Protein AF-A0A953MPG5-F1 (afdb_monomer_lite)

Radius of gyration: 15.39 Å; chains: 1; bounding box: 34×26×44 Å

Secondary structure (DSSP, 8-state):
------------SS----PPEEEEEPPPEE--S--TT-EE---SSSTT-EEEEEEEEEETTTTEEEEEEEEETT--TTTTHHHHHHHHHT-

Structure (mmCIF, N/CA/C/O backbone):
data_AF-A0A953MPG5-F1
#
_entry.id   AF-A0A953MPG5-F1
#
loop_
_atom_site.group_PDB
_atom_site.id
_atom_site.type_symbol
_atom_site.label_atom_id
_atom_site.label_alt_id
_atom_site.label_comp_id
_atom_site.label_asym_id
_atom_site.label_entity_id
_atom_site.label_seq_id
_atom_site.pdbx_PDB_ins_code
_atom_site.Cartn_x
_atom_site.Cartn_y
_atom_site.Cartn_z
_atom_site.occupancy
_atom_site.B_iso_or_equiv
_atom_site.auth_seq_id
_atom_site.auth_comp_id
_atom_site.auth_asym_id
_atom_site.auth_atom_id
_atom_site.pdbx_PDB_model_num
ATOM 1 N N . MET A 1 1 ? -1.025 -14.008 1.593 1.00 34.62 1 MET A N 1
ATOM 2 C CA . MET A 1 1 ? -0.643 -14.706 0.351 1.00 34.62 1 MET A CA 1
ATOM 3 C C . MET A 1 1 ? -0.014 -13.670 -0.568 1.00 34.62 1 MET A C 1
ATOM 5 O O . MET A 1 1 ? -0.734 -12.888 -1.172 1.00 34.62 1 MET A O 1
ATOM 9 N N . LEU A 1 2 ? 1.317 -13.554 -0.522 1.00 36.44 2 LEU A N 1
ATOM 10 C CA . LEU A 1 2 ? 2.095 -12.643 -1.365 1.00 36.44 2 LEU A CA 1
ATOM 11 C C . LEU A 1 2 ? 2.029 -13.176 -2.798 1.00 36.44 2 LEU A C 1
ATOM 13 O O . LEU A 1 2 ? 2.647 -14.192 -3.102 1.00 36.44 2 LEU A O 1
ATOM 17 N N . LEU A 1 3 ? 1.230 -12.536 -3.653 1.00 34.38 3 LEU A N 1
ATOM 18 C CA . LEU A 1 3 ? 1.241 -12.829 -5.081 1.00 34.38 3 LEU A CA 1
ATOM 19 C C . LEU A 1 3 ? 2.475 -12.133 -5.664 1.00 34.38 3 LEU A C 1
ATOM 21 O O . LEU A 1 3 ? 2.443 -10.945 -5.978 1.00 34.38 3 LEU A O 1
ATOM 25 N N . LEU A 1 4 ? 3.590 -12.858 -5.729 1.00 39.16 4 LEU A N 1
ATOM 26 C CA . LEU A 1 4 ? 4.803 -12.406 -6.399 1.00 39.16 4 LEU A CA 1
ATOM 27 C C . LEU A 1 4 ? 4.569 -12.552 -7.909 1.00 39.16 4 LEU A C 1
ATOM 29 O O . LEU A 1 4 ? 4.923 -13.562 -8.514 1.00 39.16 4 LEU A O 1
ATOM 33 N N . LEU A 1 5 ? 3.873 -11.586 -8.511 1.00 39.88 5 LEU A N 1
ATOM 34 C CA . LEU A 1 5 ? 3.654 -11.569 -9.955 1.00 39.88 5 LEU A CA 1
ATOM 35 C C . LEU A 1 5 ? 4.933 -11.064 -10.627 1.00 39.88 5 LEU A C 1
ATOM 37 O O . LEU A 1 5 ? 5.090 -9.883 -10.925 1.00 39.88 5 LEU A O 1
ATOM 41 N N . ARG A 1 6 ? 5.875 -11.985 -10.822 1.00 42.06 6 ARG A N 1
ATOM 42 C CA . ARG A 1 6 ? 7.098 -11.766 -11.592 1.00 42.06 6 ARG A CA 1
ATOM 43 C C . ARG A 1 6 ? 6.737 -11.868 -13.078 1.00 42.06 6 ARG A C 1
ATOM 45 O O . ARG A 1 6 ? 6.848 -12.943 -13.658 1.00 42.06 6 ARG A O 1
ATOM 52 N N . LEU A 1 7 ? 6.218 -10.791 -13.674 1.00 38.28 7 LEU A N 1
ATOM 53 C CA . LEU A 1 7 ? 5.941 -10.737 -15.116 1.00 38.28 7 LEU A CA 1
ATOM 54 C C . LEU A 1 7 ? 6.992 -9.909 -15.862 1.00 38.28 7 LEU A C 1
ATOM 56 O O . LEU A 1 7 ? 7.412 -8.846 -15.418 1.00 38.28 7 LEU A O 1
ATOM 60 N N . LEU A 1 8 ? 7.438 -10.507 -16.966 1.00 45.75 8 LEU A N 1
ATOM 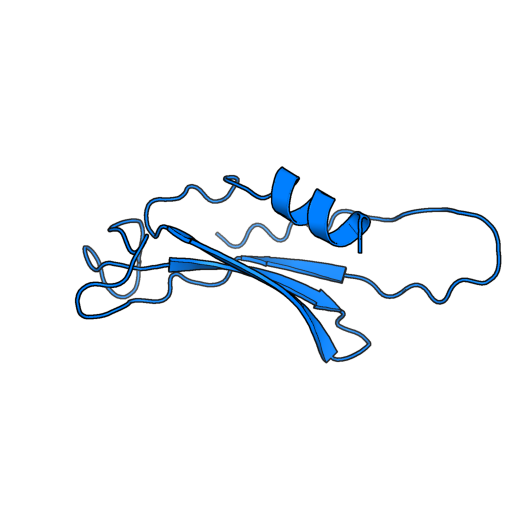61 C CA . LEU A 1 8 ? 8.649 -10.263 -17.740 1.00 45.75 8 LEU A CA 1
ATOM 62 C C . LEU A 1 8 ? 8.501 -9.179 -18.828 1.00 45.75 8 LEU A C 1
ATOM 64 O O . LEU A 1 8 ? 7.475 -9.110 -19.493 1.00 45.75 8 LEU A O 1
ATOM 68 N N . PHE A 1 9 ? 9.628 -8.491 -19.053 1.00 38.44 9 PHE A N 1
ATOM 69 C CA . PHE A 1 9 ? 10.255 -8.066 -20.319 1.00 38.44 9 PHE A CA 1
ATOM 70 C C . PHE A 1 9 ? 9.517 -7.136 -21.297 1.00 38.44 9 PHE A C 1
ATOM 72 O O . PHE A 1 9 ? 8.510 -7.489 -21.900 1.00 38.44 9 PHE A O 1
ATOM 79 N N . PHE A 1 10 ? 10.191 -6.025 -21.615 1.00 41.16 10 PHE A N 1
ATOM 80 C CA . PHE A 1 10 ? 10.064 -5.334 -22.897 1.00 41.16 10 PHE A CA 1
ATOM 81 C C . PHE A 1 10 ? 11.335 -5.538 -23.730 1.00 41.16 10 PHE A C 1
ATOM 83 O O . PHE A 1 10 ? 12.446 -5.268 -23.277 1.00 41.16 10 PHE A O 1
ATOM 90 N N . HIS A 1 11 ? 11.149 -6.042 -24.951 1.00 44.41 11 HIS A N 1
ATOM 91 C CA . HIS A 1 11 ? 12.135 -6.056 -26.025 1.00 44.41 11 HIS A CA 1
ATOM 92 C C . HIS A 1 11 ? 11.913 -4.821 -26.901 1.00 44.41 11 HIS A C 1
ATOM 94 O O . HIS A 1 11 ? 10.860 -4.717 -27.523 1.00 44.41 11 HIS A O 1
ATOM 100 N N . THR A 1 12 ? 12.919 -3.955 -27.018 1.00 39.94 12 THR A N 1
ATOM 101 C CA . THR A 1 12 ? 13.124 -3.118 -28.209 1.00 39.94 12 THR A CA 1
ATOM 102 C C . THR A 1 12 ? 14.618 -2.943 -28.462 1.00 39.94 12 THR A C 1
ATOM 104 O O . THR A 1 12 ? 15.410 -2.754 -27.543 1.00 39.94 12 THR A O 1
ATOM 107 N N . HIS A 1 13 ? 14.979 -3.072 -29.734 1.00 46.53 13 HIS A N 1
ATOM 108 C CA . HIS A 1 13 ? 16.320 -3.045 -30.306 1.00 46.53 13 HIS A CA 1
ATOM 109 C C . HIS A 1 13 ? 17.212 -1.881 -29.833 1.00 46.53 13 HIS A C 1
ATOM 111 O O . HIS A 1 13 ? 16.836 -0.722 -29.958 1.00 46.53 13 HIS A O 1
ATOM 117 N N . GLY A 1 14 ? 18.454 -2.213 -29.452 1.00 52.16 14 GLY A N 1
ATOM 118 C CA . GLY A 1 14 ? 19.593 -1.288 -29.435 1.00 52.16 14 GLY A CA 1
ATOM 119 C C . GLY A 1 14 ? 20.021 -0.811 -28.046 1.00 52.16 14 GLY A C 1
ATOM 120 O O . GLY A 1 14 ? 19.449 0.129 -27.522 1.00 52.16 14 GLY A O 1
ATOM 121 N N . GLN A 1 15 ? 21.064 -1.441 -27.486 1.00 49.81 15 GLN A N 1
ATOM 122 C CA . GLN A 1 15 ? 21.917 -0.921 -26.398 1.00 49.81 15 GLN A CA 1
ATOM 123 C C . GLN A 1 15 ? 21.170 -0.150 -25.283 1.00 49.81 15 GLN A C 1
ATOM 125 O O . GLN A 1 15 ? 21.459 1.013 -25.019 1.00 49.81 15 GLN A O 1
ATOM 130 N N . GLY A 1 16 ? 20.198 -0.790 -24.628 1.00 50.38 16 GLY A N 1
ATOM 131 C CA . GLY A 1 16 ? 19.505 -0.247 -23.458 1.00 50.38 16 GLY A CA 1
ATOM 132 C C . GLY A 1 16 ? 19.877 -1.038 -22.210 1.00 50.38 16 GLY A C 1
ATOM 133 O O . GLY A 1 16 ? 19.732 -2.260 -22.191 1.00 50.38 16 GLY A O 1
ATOM 134 N N . VAL A 1 17 ? 20.372 -0.363 -21.172 1.00 51.78 17 VAL A N 1
ATOM 135 C CA . VAL A 1 17 ? 20.605 -0.984 -19.862 1.00 51.78 17 VAL A CA 1
ATOM 136 C C . VAL A 1 17 ? 19.249 -1.411 -19.293 1.00 51.78 17 VAL A C 1
ATOM 138 O O . VAL A 1 17 ? 18.362 -0.583 -19.095 1.00 51.78 17 VAL A O 1
ATOM 141 N N . PHE A 1 18 ? 19.067 -2.715 -19.093 1.00 56.16 18 PHE A N 1
ATOM 142 C CA . PHE A 1 18 ? 17.818 -3.308 -18.627 1.00 56.16 18 PHE A CA 1
ATOM 143 C C . PHE A 1 18 ? 17.788 -3.312 -17.101 1.00 56.16 18 PHE A C 1
ATOM 145 O O . PHE A 1 18 ? 18.501 -4.097 -16.486 1.00 56.16 18 PHE A O 1
ATOM 152 N N . PHE A 1 19 ? 16.949 -2.470 -16.497 1.00 59.50 19 PHE A N 1
ATOM 153 C CA . PHE A 1 19 ? 16.717 -2.506 -15.055 1.00 59.50 19 PHE A CA 1
ATOM 154 C C . PHE A 1 19 ? 15.400 -3.237 -14.760 1.00 59.50 19 PHE A C 1
ATOM 156 O O . PHE A 1 19 ? 14.336 -2.766 -15.171 1.00 59.50 19 PHE A O 1
ATOM 163 N N . PRO A 1 20 ? 15.420 -4.374 -14.043 1.00 64.31 20 PRO A N 1
ATOM 164 C CA . PRO A 1 20 ? 14.200 -5.057 -13.647 1.00 64.31 20 PRO A CA 1
ATOM 165 C C . PRO A 1 20 ? 13.419 -4.201 -12.640 1.00 64.31 20 PRO A C 1
ATOM 167 O O . PRO A 1 20 ? 13.933 -3.839 -11.577 1.00 64.31 20 PRO A O 1
ATOM 170 N N . VAL A 1 21 ? 12.158 -3.903 -12.966 1.00 69.19 21 VAL A N 1
ATOM 171 C CA . VAL A 1 21 ? 11.204 -3.265 -12.050 1.00 69.19 21 VAL A CA 1
ATOM 172 C C . VAL A 1 21 ? 10.315 -4.338 -11.437 1.00 69.19 21 VAL A C 1
ATOM 174 O O . VAL A 1 21 ? 9.606 -5.061 -12.137 1.00 69.19 21 VAL A O 1
ATOM 177 N N . GLU A 1 22 ? 10.341 -4.436 -10.115 1.00 75.12 22 GLU A N 1
ATOM 178 C CA . GLU A 1 22 ? 9.509 -5.352 -9.347 1.00 75.12 22 GLU A CA 1
ATOM 179 C C . GLU A 1 22 ? 8.258 -4.640 -8.828 1.00 75.12 22 GLU A C 1
ATOM 181 O O . GLU A 1 22 ? 8.340 -3.555 -8.246 1.00 75.12 22 GLU A O 1
ATOM 186 N N . LEU A 1 23 ? 7.092 -5.272 -9.007 1.00 72.88 23 LEU A N 1
ATOM 187 C CA . LEU A 1 23 ? 5.827 -4.809 -8.443 1.00 72.88 23 LEU A CA 1
ATOM 188 C C . LEU A 1 23 ? 5.557 -5.521 -7.118 1.00 72.88 23 LEU A C 1
ATOM 190 O O . LEU A 1 23 ? 5.413 -6.744 -7.074 1.00 72.88 23 LEU A O 1
ATOM 194 N N . GLN A 1 24 ? 5.447 -4.756 -6.038 1.00 72.00 24 GLN A N 1
ATOM 195 C CA . GLN A 1 24 ? 5.262 -5.291 -4.694 1.00 72.00 24 GLN A CA 1
ATOM 196 C C . GLN A 1 24 ? 4.007 -4.683 -4.055 1.00 72.00 24 GLN A C 1
ATOM 198 O O . GLN A 1 24 ? 3.830 -3.464 -4.002 1.00 72.00 24 GLN A O 1
ATOM 203 N N . THR A 1 25 ? 3.114 -5.540 -3.552 1.00 67.44 25 THR A N 1
ATOM 204 C CA . THR A 1 25 ? 1.999 -5.125 -2.689 1.00 67.44 25 THR A CA 1
ATOM 205 C C . THR A 1 25 ? 2.434 -5.258 -1.235 1.00 67.44 25 THR A C 1
ATOM 207 O O . THR A 1 25 ? 2.707 -6.371 -0.779 1.00 67.44 25 THR A O 1
ATOM 210 N N . LEU A 1 26 ? 2.495 -4.151 -0.500 1.00 71.81 26 LEU A N 1
ATOM 211 C CA . LEU A 1 26 ? 2.892 -4.178 0.909 1.00 71.81 26 LEU A CA 1
ATOM 212 C C . LEU A 1 26 ? 1.709 -4.534 1.820 1.00 71.81 26 LEU A C 1
ATOM 214 O O . LEU A 1 26 ? 0.539 -4.447 1.432 1.00 71.81 26 LEU A O 1
ATOM 218 N N . LEU A 1 27 ? 2.027 -4.933 3.055 1.00 77.56 27 LEU A N 1
ATOM 219 C CA . LEU A 1 27 ? 1.024 -5.147 4.095 1.00 77.56 27 LEU A CA 1
ATOM 220 C C . LEU A 1 27 ? 0.185 -3.876 4.319 1.00 77.56 27 LEU A C 1
ATOM 222 O O . LEU A 1 27 ? 0.702 -2.765 4.161 1.00 77.56 27 LEU A O 1
ATOM 226 N N . PRO A 1 28 ? -1.097 -4.034 4.697 1.00 80.06 28 PRO A N 1
ATOM 227 C CA . PRO A 1 28 ? -1.965 -2.910 5.008 1.00 80.06 28 PRO A CA 1
ATOM 228 C C . PRO A 1 28 ? -1.355 -2.036 6.103 1.00 80.06 28 PRO A C 1
ATOM 230 O O . PRO A 1 28 ? -1.048 -2.503 7.202 1.00 80.06 28 PRO A O 1
ATOM 233 N N . GLN A 1 29 ? -1.206 -0.752 5.800 1.00 85.62 29 GLN A N 1
ATOM 234 C CA . GLN A 1 29 ? -0.705 0.249 6.730 1.00 85.62 29 GLN A CA 1
ATOM 235 C C . GLN A 1 29 ? 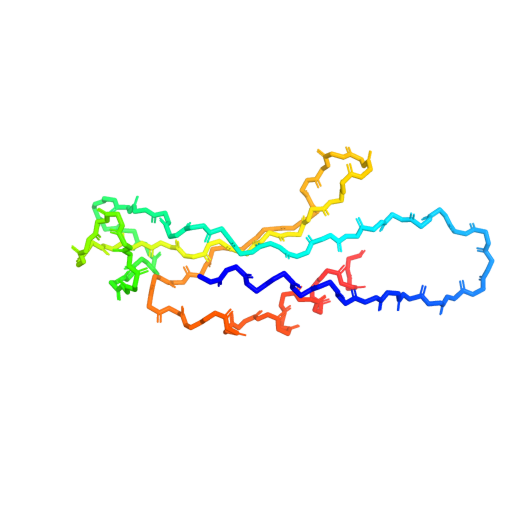-1.883 0.796 7.520 1.00 85.62 29 GLN A C 1
ATOM 237 O O . GLN A 1 29 ? -2.786 1.407 6.951 1.00 85.62 29 GLN A O 1
ATOM 242 N N . THR A 1 30 ? -1.906 0.531 8.825 1.00 88.75 30 THR A N 1
ATOM 243 C CA . THR A 1 30 ? -2.989 1.008 9.693 1.00 88.75 30 THR A CA 1
ATOM 244 C C . THR A 1 30 ? -2.834 2.498 9.921 1.00 88.75 30 THR A C 1
ATOM 246 O O . THR A 1 30 ? -1.741 2.956 10.249 1.00 88.75 30 THR A O 1
ATOM 249 N N . VAL A 1 31 ? -3.932 3.234 9.811 1.00 89.75 31 VAL A N 1
ATOM 250 C CA . VAL A 1 31 ? -3.928 4.678 10.025 1.00 89.75 31 VAL A CA 1
ATOM 251 C C . VAL A 1 31 ? -4.896 5.085 11.121 1.00 89.75 31 VAL A C 1
ATOM 253 O O . VAL A 1 31 ? -5.861 4.381 11.426 1.00 89.75 31 VAL A O 1
ATOM 256 N N . TYR A 1 32 ? -4.615 6.234 11.727 1.00 86.88 32 TYR A N 1
ATOM 257 C CA . TYR A 1 32 ? -5.381 6.782 12.839 1.00 86.88 32 TYR A CA 1
ATOM 258 C C . TYR A 1 32 ? -5.984 8.132 12.450 1.00 86.88 32 TYR A C 1
ATOM 260 O O . TYR A 1 32 ? -5.451 8.852 11.608 1.00 86.88 32 TYR A O 1
ATOM 268 N N . GLY A 1 33 ? -7.109 8.479 13.075 1.00 86.69 33 GLY A N 1
ATOM 269 C CA . GLY A 1 33 ? -7.844 9.702 12.761 1.00 86.69 33 GLY A CA 1
ATOM 270 C C . GLY A 1 33 ? -8.655 9.611 11.463 1.00 86.69 33 GLY A C 1
ATOM 271 O O . GLY A 1 33 ? -9.068 8.531 11.029 1.00 86.69 33 GLY A O 1
ATOM 272 N N . LYS A 1 34 ? -8.940 10.773 10.867 1.00 84.94 34 LYS A N 1
ATOM 273 C CA . LYS A 1 34 ? -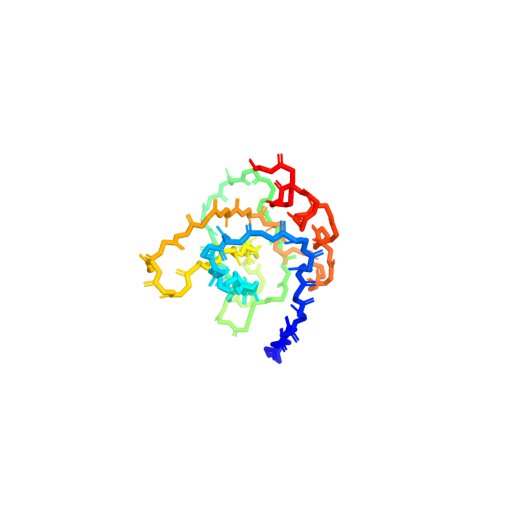9.704 10.903 9.618 1.00 84.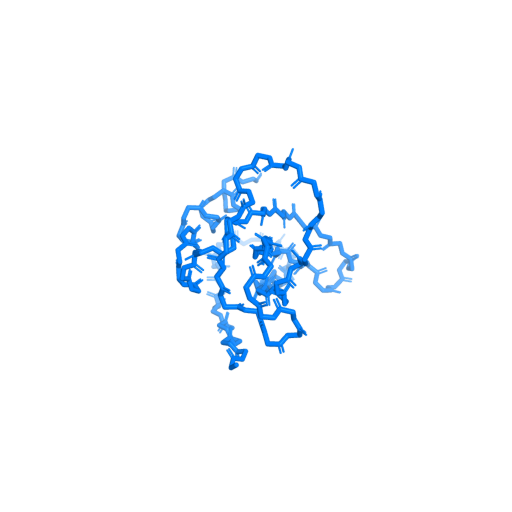94 34 LYS A CA 1
ATOM 274 C C . LYS A 1 34 ? -8.752 11.246 8.469 1.00 84.94 34 LYS A C 1
ATOM 276 O O . LYS A 1 34 ? -8.486 12.416 8.229 1.00 84.94 34 LYS A O 1
ATOM 281 N N . GLN A 1 35 ? -8.248 10.227 7.779 1.00 88.56 35 GLN A N 1
ATOM 282 C CA . GLN A 1 35 ? -7.475 10.387 6.543 1.00 88.56 35 GLN A CA 1
ATOM 283 C C . GLN A 1 35 ? -8.339 10.044 5.321 1.00 88.56 35 GLN A C 1
ATOM 285 O O . GLN A 1 35 ? -9.236 9.200 5.407 1.00 88.56 35 GLN A O 1
ATOM 290 N N . GLN A 1 36 ? -8.099 10.734 4.206 1.00 86.19 36 GLN A N 1
ATOM 291 C CA . GLN A 1 36 ? -8.870 10.583 2.967 1.00 86.19 36 GLN A CA 1
ATOM 292 C C . GLN A 1 36 ? -8.593 9.227 2.316 1.00 86.19 36 GLN A C 1
ATOM 294 O O . GLN A 1 36 ? -7.454 8.784 2.286 1.00 86.19 36 GLN A O 1
ATOM 299 N N . ASP A 1 37 ? -9.630 8.543 1.838 1.00 83.06 37 ASP A N 1
ATOM 300 C CA . ASP A 1 37 ? -9.540 7.212 1.212 1.00 83.06 37 ASP A CA 1
ATOM 301 C C . ASP A 1 37 ? -9.050 6.072 2.126 1.00 83.06 37 ASP A C 1
ATOM 303 O O . ASP A 1 37 ? -8.922 4.926 1.686 1.00 83.06 37 ASP A O 1
ATOM 307 N N . ALA A 1 38 ? -8.837 6.343 3.418 1.00 87.62 38 ALA A N 1
ATOM 308 C CA . ALA A 1 38 ? -8.581 5.318 4.419 1.00 87.62 38 ALA A CA 1
ATOM 309 C C . ALA A 1 38 ? -9.889 4.622 4.810 1.00 87.62 38 ALA A C 1
ATOM 311 O O . ALA A 1 38 ? -10.789 5.232 5.408 1.00 87.62 38 ALA A O 1
ATOM 312 N N . ASP A 1 39 ? -9.959 3.322 4.542 1.00 89.44 39 ASP A N 1
ATOM 313 C CA . ASP A 1 39 ? -11.149 2.515 4.792 1.00 89.44 39 ASP A CA 1
ATOM 314 C C . ASP A 1 39 ? -10.815 1.208 5.515 1.00 89.44 39 ASP A C 1
ATOM 316 O O . ASP A 1 39 ? -9.652 0.796 5.617 1.00 89.44 39 ASP A O 1
ATOM 320 N N . LYS A 1 40 ? -11.842 0.582 6.087 1.00 86.81 40 LYS A N 1
ATOM 321 C CA . LYS A 1 40 ? -11.724 -0.711 6.757 1.00 86.81 40 LYS A CA 1
ATOM 322 C C . LYS A 1 40 ? -11.655 -1.815 5.707 1.00 86.81 40 LYS A C 1
ATOM 324 O O . LYS A 1 40 ? -12.555 -1.958 4.891 1.00 86.81 40 LYS A O 1
ATOM 329 N N . GLY A 1 41 ? -10.632 -2.654 5.790 1.00 83.25 41 GLY A N 1
ATOM 330 C CA . GLY A 1 41 ? -10.571 -3.881 5.006 1.00 83.25 41 GLY A CA 1
ATOM 331 C C . GLY A 1 41 ? -9.739 -4.950 5.686 1.00 83.25 41 GLY A C 1
ATOM 332 O O . GLY A 1 41 ? -9.647 -4.989 6.918 1.00 83.25 41 GLY A O 1
ATOM 333 N N . TYR A 1 42 ? -9.173 -5.860 4.897 1.00 81.06 42 TYR A N 1
ATOM 334 C CA . TYR A 1 42 ? -8.445 -6.995 5.447 1.00 81.06 42 TYR A CA 1
ATOM 335 C C . TYR A 1 42 ? -7.113 -6.543 6.052 1.00 81.06 42 TYR A C 1
ATOM 337 O O . TYR A 1 42 ? -6.156 -6.251 5.341 1.00 81.06 42 TYR A O 1
ATOM 345 N N . ASN A 1 43 ? -7.042 -6.541 7.382 1.00 84.69 43 ASN A N 1
ATOM 346 C CA . ASN A 1 43 ? -5.828 -6.249 8.131 1.00 84.69 43 ASN A CA 1
ATOM 347 C C . ASN A 1 43 ? -5.602 -7.334 9.199 1.00 84.69 43 ASN A C 1
ATOM 349 O O . ASN A 1 43 ? -6.315 -7.349 10.208 1.00 84.69 43 ASN A O 1
ATOM 353 N N . PRO A 1 44 ? -4.634 -8.250 8.995 1.00 82.50 44 PRO A N 1
ATOM 354 C CA . PRO A 1 44 ? -4.388 -9.347 9.927 1.00 82.50 44 PRO A CA 1
ATOM 355 C C . PRO A 1 44 ? -3.803 -8.869 11.263 1.00 82.50 44 PRO A C 1
ATOM 357 O O . PRO A 1 44 ? -3.983 -9.548 12.270 1.00 82.50 44 PRO A O 1
ATOM 360 N N . VAL A 1 45 ? -3.146 -7.704 11.284 1.00 83.19 45 VAL A N 1
ATOM 361 C CA . VAL A 1 45 ? -2.488 -7.147 12.477 1.00 83.19 45 VAL A CA 1
ATOM 362 C C . VAL A 1 45 ? -3.479 -6.361 13.336 1.00 83.19 45 VAL A C 1
ATOM 364 O O . VAL A 1 45 ? -3.535 -6.548 14.549 1.00 83.19 45 VAL A O 1
ATOM 367 N N . LYS A 1 46 ? -4.293 -5.495 12.720 1.00 84.44 46 LYS A N 1
ATOM 368 C CA . LYS A 1 46 ? -5.320 -4.693 13.410 1.00 84.44 46 LYS A CA 1
ATOM 369 C C . LYS A 1 46 ? -6.674 -4.805 12.714 1.00 84.44 46 LYS A C 1
ATOM 371 O O . LYS A 1 46 ? -7.048 -3.971 11.889 1.00 84.44 46 LYS A O 1
ATOM 376 N N . LYS A 1 47 ? -7.425 -5.845 13.080 1.00 84.25 47 LYS A N 1
ATOM 377 C CA . LYS A 1 47 ? -8.758 -6.130 12.531 1.00 84.25 47 LYS A CA 1
ATOM 378 C C . LYS A 1 47 ? -9.714 -4.954 12.768 1.00 84.25 47 LYS A C 1
ATOM 380 O O . LYS A 1 47 ? -9.794 -4.427 13.873 1.00 84.25 47 LYS A O 1
ATOM 385 N N . GLY A 1 48 ? -10.445 -4.549 11.728 1.00 83.25 48 GLY A N 1
ATOM 386 C CA . GLY A 1 48 ? -11.462 -3.491 11.804 1.00 83.25 48 GLY A CA 1
ATOM 387 C C . GLY A 1 48 ? -10.926 -2.055 11.852 1.00 83.25 48 GLY A C 1
ATOM 388 O O . GLY A 1 48 ? -11.727 -1.116 11.876 1.00 83.25 48 GLY A O 1
ATOM 389 N N . ALA A 1 49 ? -9.603 -1.866 11.839 1.00 87.62 49 ALA A N 1
ATOM 390 C CA . ALA A 1 49 ? -8.989 -0.551 11.717 1.00 87.62 49 ALA A CA 1
ATOM 391 C C . ALA A 1 49 ? -8.985 -0.069 10.257 1.00 87.62 49 ALA A C 1
ATOM 393 O O . ALA A 1 49 ? -8.945 -0.870 9.321 1.00 87.62 49 ALA A O 1
ATOM 394 N N . LYS A 1 50 ? -9.005 1.255 10.067 1.00 89.62 50 LYS A N 1
ATOM 395 C CA . LYS A 1 50 ? -8.801 1.860 8.748 1.00 89.62 50 LYS A CA 1
ATOM 396 C C . LYS A 1 50 ? -7.353 1.670 8.312 1.00 89.62 50 LYS A C 1
ATOM 398 O O . LYS A 1 50 ? -6.437 1.762 9.133 1.00 89.62 50 LYS A O 1
ATOM 403 N N . SER A 1 51 ? -7.144 1.403 7.031 1.00 89.12 51 SER A N 1
ATOM 404 C CA . SER A 1 51 ? -5.804 1.177 6.490 1.00 89.12 51 SER A CA 1
ATOM 405 C C . SER A 1 51 ? -5.680 1.617 5.036 1.00 89.12 51 SER A C 1
ATOM 407 O O . SER A 1 51 ? -6.683 1.919 4.389 1.00 89.12 51 SER A O 1
ATOM 409 N N . TYR A 1 52 ? -4.445 1.634 4.539 1.00 89.69 52 TYR A N 1
ATOM 410 C CA . TYR A 1 52 ? -4.131 1.700 3.114 1.00 89.69 52 TYR A CA 1
ATOM 411 C C . TYR A 1 52 ? -3.393 0.446 2.661 1.00 89.69 52 TYR A C 1
ATOM 413 O O . TYR A 1 52 ? -2.603 -0.118 3.417 1.00 89.69 52 TYR A O 1
ATOM 421 N N . HIS A 1 53 ? -3.577 0.070 1.399 1.00 86.50 53 HIS A N 1
ATOM 422 C CA . HIS A 1 53 ? -2.799 -0.962 0.719 1.00 86.50 53 HIS A CA 1
ATOM 423 C C . HIS A 1 53 ? -1.821 -0.327 -0.281 1.00 86.50 53 HIS A C 1
ATOM 425 O O . HIS A 1 53 ? -2.252 0.092 -1.361 1.00 86.50 53 HIS A O 1
ATOM 431 N N . PRO A 1 54 ? -0.513 -0.264 0.024 1.00 85.94 54 PRO A N 1
ATOM 432 C CA . PRO A 1 54 ? 0.467 0.318 -0.886 1.00 85.94 54 PRO A CA 1
ATOM 433 C C . PRO A 1 54 ? 0.711 -0.574 -2.111 1.00 85.94 54 PRO A C 1
ATOM 435 O O . PRO A 1 54 ? 0.827 -1.799 -1.987 1.00 85.94 54 PRO A O 1
ATOM 438 N N . LEU A 1 55 ? 0.827 0.055 -3.280 1.00 88.00 55 LEU A N 1
ATOM 439 C CA . LEU A 1 55 ? 1.44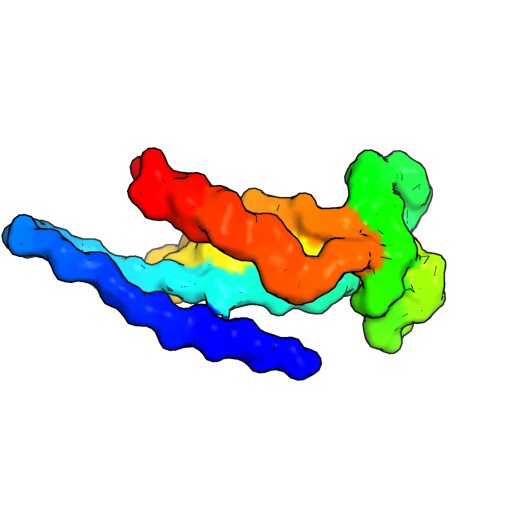9 -0.487 -4.486 1.00 88.00 55 LEU A CA 1
ATOM 440 C C . LEU A 1 55 ? 2.802 0.189 -4.677 1.00 88.00 55 LEU A C 1
ATOM 442 O O . LEU A 1 55 ? 2.880 1.419 -4.661 1.00 88.00 55 LEU A O 1
ATOM 446 N N . LEU A 1 56 ? 3.845 -0.614 -4.861 1.00 87.75 56 LEU A N 1
ATOM 447 C CA . LEU A 1 56 ? 5.211 -0.141 -5.022 1.00 87.75 56 LEU A CA 1
ATOM 448 C C . LEU A 1 56 ? 5.825 -0.723 -6.292 1.00 87.75 56 LEU A C 1
ATOM 450 O O . LEU A 1 56 ? 5.769 -1.934 -6.497 1.00 87.75 56 LEU A O 1
ATOM 454 N N . ALA A 1 57 ? 6.432 0.137 -7.104 1.00 87.50 57 ALA A N 1
ATOM 455 C CA . ALA A 1 57 ? 7.332 -0.252 -8.179 1.00 87.50 57 ALA A CA 1
ATOM 456 C C . ALA A 1 57 ? 8.766 0.060 -7.761 1.00 87.50 57 ALA A C 1
ATOM 458 O O . ALA A 1 57 ? 9.110 1.219 -7.509 1.00 87.50 57 ALA A O 1
ATOM 459 N N . PHE A 1 58 ? 9.586 -0.978 -7.659 1.00 84.06 58 PHE A N 1
ATOM 460 C CA . PHE A 1 58 ? 10.939 -0.899 -7.128 1.00 84.06 58 PHE A CA 1
ATOM 461 C C . PHE A 1 58 ? 11.946 -1.423 -8.151 1.00 84.06 58 PHE A C 1
ATOM 463 O O . PHE A 1 58 ? 11.798 -2.536 -8.650 1.00 84.06 58 PHE A O 1
ATOM 470 N N . ALA A 1 59 ? 12.975 -0.635 -8.457 1.00 84.44 59 ALA A N 1
ATOM 471 C CA . ALA A 1 59 ? 14.087 -1.067 -9.296 1.00 84.44 59 ALA A CA 1
ATOM 472 C C . ALA A 1 59 ? 15.208 -1.595 -8.393 1.00 84.44 59 ALA A C 1
ATOM 474 O O . ALA A 1 59 ? 15.952 -0.819 -7.785 1.00 84.44 59 ALA A O 1
ATOM 475 N N . SER A 1 60 ? 15.314 -2.922 -8.287 1.00 80.31 60 SER A N 1
ATOM 476 C CA . SER A 1 60 ? 16.186 -3.564 -7.294 1.00 80.31 60 SER A CA 1
ATOM 477 C C . SER A 1 60 ? 17.671 -3.289 -7.507 1.00 80.31 60 SER A C 1
ATOM 479 O O . SER A 1 60 ? 18.413 -3.173 -6.533 1.00 80.31 60 SER A O 1
ATOM 481 N N . GLU A 1 61 ? 18.111 -3.165 -8.755 1.00 79.25 61 GLU A N 1
ATOM 482 C CA . GLU A 1 61 ? 19.521 -2.918 -9.081 1.00 79.25 61 GLU A CA 1
ATOM 483 C C . GLU A 1 61 ? 19.974 -1.523 -8.649 1.00 79.25 61 GLU A C 1
ATOM 485 O O . GLU A 1 61 ? 21.059 -1.352 -8.097 1.00 79.25 61 GLU A O 1
ATOM 490 N N . LEU A 1 62 ? 19.102 -0.534 -8.835 1.00 81.94 62 LEU A N 1
ATOM 491 C CA . LEU A 1 62 ? 19.355 0.856 -8.466 1.00 81.94 62 LEU A CA 1
ATOM 492 C C . LEU A 1 62 ? 18.989 1.148 -7.002 1.00 81.94 62 LEU A C 1
ATOM 494 O O . LEU A 1 62 ? 19.332 2.206 -6.482 1.00 81.94 62 LEU A O 1
ATOM 498 N N . LYS A 1 63 ? 18.303 0.215 -6.327 1.00 84.12 63 LYS A N 1
ATOM 499 C CA . LYS A 1 63 ? 17.733 0.379 -4.980 1.00 84.12 63 LYS A CA 1
ATOM 500 C C . LYS A 1 63 ? 16.824 1.610 -4.861 1.00 84.12 63 LYS A C 1
ATOM 502 O O . LYS A 1 63 ? 16.769 2.242 -3.807 1.00 84.12 63 LYS A O 1
ATOM 507 N N . ILE A 1 64 ? 16.094 1.934 -5.929 1.00 85.00 64 ILE A N 1
ATOM 508 C CA . ILE A 1 64 ? 15.180 3.083 -5.977 1.00 85.00 64 ILE A CA 1
ATOM 509 C C . ILE A 1 64 ? 13.724 2.639 -6.079 1.00 85.00 64 ILE A C 1
ATOM 511 O O . ILE A 1 64 ? 13.387 1.646 -6.725 1.00 85.00 64 ILE A O 1
ATOM 515 N N . VAL A 1 65 ? 12.843 3.432 -5.477 1.00 85.75 65 VAL A N 1
ATOM 516 C CA . VAL A 1 65 ? 11.404 3.355 -5.726 1.00 85.75 65 VAL A CA 1
ATOM 517 C C . VAL A 1 65 ? 11.097 4.211 -6.946 1.00 85.75 65 VAL A C 1
ATOM 519 O O . VAL A 1 65 ? 11.284 5.423 -6.908 1.00 85.75 65 VAL A O 1
ATOM 522 N N . VAL A 1 66 ? 10.619 3.577 -8.012 1.00 86.94 66 VAL A N 1
ATOM 523 C CA . VAL A 1 66 ? 10.279 4.246 -9.276 1.00 86.94 66 VAL A CA 1
ATOM 524 C C . VAL A 1 66 ? 8.907 4.906 -9.176 1.00 86.94 66 VAL A C 1
ATOM 526 O O . VAL A 1 66 ? 8.710 6.030 -9.623 1.00 86.94 66 VAL A O 1
ATOM 529 N N . HIS A 1 67 ? 7.948 4.222 -8.552 1.00 87.94 67 HIS A N 1
ATOM 530 C CA . HIS A 1 67 ? 6.600 4.750 -8.377 1.00 87.94 67 HIS A CA 1
ATOM 531 C C . HIS A 1 67 ? 5.916 4.131 -7.155 1.00 87.94 67 HIS A C 1
ATOM 533 O O . HIS A 1 67 ? 6.184 2.984 -6.786 1.00 87.94 67 HIS A O 1
ATOM 539 N N . ASN A 1 68 ? 5.014 4.881 -6.518 1.00 88.44 68 ASN A N 1
ATOM 540 C CA . ASN A 1 68 ? 4.208 4.386 -5.407 1.00 88.44 68 ASN A CA 1
ATOM 541 C C . ASN A 1 68 ? 2.775 4.924 -5.473 1.00 88.44 68 ASN A C 1
ATOM 543 O O . ASN A 1 68 ? 2.532 6.030 -5.950 1.00 88.44 68 ASN A O 1
ATOM 547 N N . ARG A 1 69 ? 1.822 4.125 -4.990 1.00 88.25 69 ARG A N 1
ATOM 548 C CA . ARG A 1 69 ? 0.422 4.535 -4.856 1.00 88.25 69 ARG A CA 1
ATOM 549 C C . ARG A 1 69 ? -0.205 3.890 -3.628 1.00 88.25 69 ARG A C 1
ATOM 551 O O . ARG A 1 69 ? -0.132 2.675 -3.456 1.00 88.25 69 ARG A O 1
ATOM 558 N N . PHE A 1 70 ? -0.903 4.679 -2.818 1.00 87.50 70 PHE A N 1
ATOM 559 C CA . PHE A 1 70 ? -1.747 4.152 -1.748 1.00 87.50 70 PHE A CA 1
ATOM 560 C C . PHE A 1 70 ? -3.140 3.827 -2.281 1.00 87.50 70 PHE A C 1
ATOM 562 O O . PHE A 1 70 ? -3.780 4.655 -2.926 1.00 87.50 70 PHE A O 1
ATOM 569 N N . ARG A 1 71 ? -3.615 2.609 -2.023 1.00 88.56 71 ARG A N 1
ATOM 570 C CA . ARG A 1 71 ? -5.003 2.215 -2.281 1.00 88.56 71 ARG A CA 1
ATOM 571 C C . ARG A 1 71 ? -5.782 2.196 -0.984 1.00 88.56 71 ARG A C 1
ATOM 573 O O . ARG A 1 71 ? -5.206 1.972 0.080 1.00 88.56 71 ARG A O 1
ATOM 580 N N . THR A 1 72 ? -7.093 2.357 -1.090 1.00 87.62 72 THR A N 1
ATOM 581 C CA . THR A 1 72 ? -7.983 2.222 0.060 1.00 87.62 72 THR A CA 1
ATOM 582 C C . THR A 1 72 ? -7.848 0.850 0.728 1.00 87.62 72 THR A C 1
ATOM 584 O O . THR A 1 72 ? -7.595 -0.157 0.063 1.00 87.62 72 THR A O 1
ATOM 587 N N . GLY A 1 73 ? -7.994 0.805 2.052 1.00 83.50 73 GLY A N 1
ATOM 588 C CA . GLY A 1 73 ? -7.882 -0.414 2.855 1.00 83.50 73 GLY A CA 1
ATOM 589 C C . GLY A 1 73 ? -8.891 -1.498 2.484 1.00 83.50 73 GLY A C 1
ATOM 590 O O . GLY A 1 73 ? -8.622 -2.672 2.703 1.00 83.50 73 GLY A O 1
ATOM 591 N N . SER A 1 74 ? -10.024 -1.135 1.878 1.00 84.50 74 SER A N 1
ATOM 592 C CA . SER A 1 74 ? -11.032 -2.077 1.375 1.00 84.50 74 SER A CA 1
ATOM 593 C C . SER A 1 74 ? -10.735 -2.616 -0.036 1.00 84.50 74 SER A C 1
ATOM 595 O O . SER A 1 74 ? -11.461 -3.479 -0.529 1.00 84.50 74 SER A O 1
ATOM 597 N N . ALA A 1 75 ? -9.670 -2.151 -0.703 1.00 81.88 75 ALA A N 1
ATOM 598 C CA . ALA A 1 75 ? -9.359 -2.544 -2.074 1.00 81.88 75 ALA A CA 1
ATOM 599 C C . ALA A 1 75 ? -8.871 -3.999 -2.172 1.00 81.88 75 ALA A C 1
ATOM 601 O O . ALA A 1 75 ? -7.949 -4.417 -1.474 1.00 81.88 75 ALA A O 1
ATOM 602 N N . TYR A 1 76 ? -9.430 -4.751 -3.125 1.00 77.06 76 TYR A N 1
ATOM 603 C CA . TYR A 1 76 ? -8.945 -6.087 -3.471 1.00 77.06 76 TYR A CA 1
ATOM 604 C C . TYR A 1 76 ? -7.541 -6.042 -4.100 1.00 77.06 76 TYR A C 1
ATOM 606 O O . TYR A 1 76 ? -7.186 -5.072 -4.773 1.00 77.06 76 TYR A O 1
ATOM 614 N N . THR A 1 77 ? -6.757 -7.117 -3.949 1.00 72.50 77 THR A N 1
ATOM 615 C CA . THR A 1 77 ? -5.354 -7.202 -4.394 1.00 72.50 77 THR A CA 1
ATOM 616 C C . THR A 1 77 ? -5.146 -6.760 -5.842 1.00 72.50 77 THR A C 1
ATOM 618 O O . THR A 1 77 ? -4.229 -5.984 -6.093 1.00 72.50 77 THR A O 1
ATOM 621 N N . SER A 1 78 ? -6.020 -7.163 -6.766 1.00 76.12 78 SER A N 1
ATOM 622 C CA . SER A 1 78 ? -5.905 -6.834 -8.196 1.00 76.12 78 SER A CA 1
ATOM 623 C C . SER A 1 78 ? -6.325 -5.405 -8.562 1.00 76.12 78 SER A C 1
ATOM 625 O O . SER A 1 78 ? -6.047 -4.940 -9.668 1.00 76.12 78 SER A O 1
ATOM 627 N N . ASN A 1 79 ? -7.009 -4.693 -7.661 1.00 81.94 79 ASN A N 1
ATOM 628 C CA . ASN A 1 79 ? -7.601 -3.399 -7.976 1.00 81.94 79 ASN A CA 1
ATOM 629 C C . ASN A 1 79 ? -6.520 -2.341 -8.254 1.00 81.94 79 ASN A C 1
ATOM 631 O O . ASN A 1 79 ? -5.621 -2.130 -7.433 1.00 81.94 79 ASN A O 1
ATOM 635 N N . GLY A 1 80 ? -6.631 -1.670 -9.403 1.00 80.50 80 GLY A N 1
ATOM 636 C CA . GLY A 1 80 ? -5.754 -0.571 -9.811 1.00 80.50 80 GLY A CA 1
ATOM 637 C C . GLY A 1 80 ? -4.376 -0.977 -10.347 1.00 80.50 80 GLY A C 1
ATOM 638 O O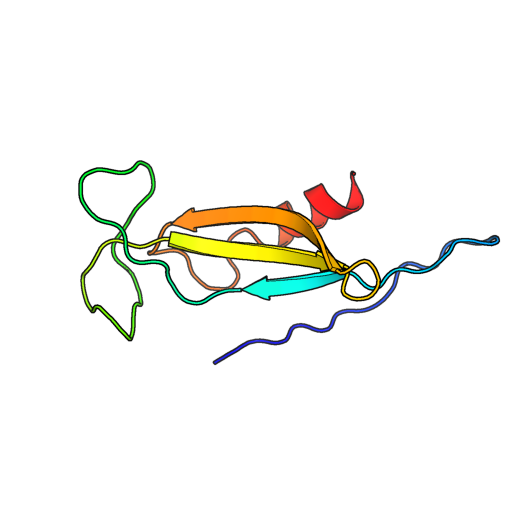 . GLY A 1 80 ? -3.601 -0.091 -10.705 1.00 80.50 80 GLY A O 1
ATOM 639 N N . ILE A 1 81 ? -4.061 -2.276 -10.450 1.00 83.12 81 ILE A N 1
ATOM 640 C CA . ILE A 1 81 ? -2.748 -2.737 -10.936 1.00 83.12 81 ILE A CA 1
ATOM 641 C C . ILE A 1 81 ? -2.524 -2.377 -12.406 1.00 83.12 81 ILE A C 1
ATOM 643 O O . ILE A 1 81 ? -1.466 -1.858 -12.739 1.00 83.12 81 ILE A O 1
ATOM 647 N N . LEU A 1 82 ? -3.517 -2.568 -13.282 1.00 85.31 82 LEU A N 1
ATOM 648 C CA . LEU A 1 82 ? -3.352 -2.249 -14.704 1.00 85.31 82 LEU A CA 1
ATOM 649 C C . LEU A 1 82 ? -3.072 -0.756 -14.927 1.00 85.31 82 LEU A C 1
ATOM 651 O O . LEU A 1 82 ? -2.166 -0.402 -15.674 1.00 85.31 82 LEU A O 1
ATOM 655 N N . SER A 1 83 ? -3.820 0.123 -14.252 1.00 87.00 83 SER A N 1
ATOM 656 C CA . SER A 1 83 ? -3.583 1.570 -14.321 1.00 87.00 83 SER A CA 1
ATOM 657 C C . SER A 1 83 ? -2.226 1.967 -13.745 1.00 87.00 83 SER A C 1
ATOM 659 O O . SER A 1 83 ? -1.598 2.885 -14.254 1.00 87.00 83 SER A O 1
ATOM 661 N N . PHE A 1 84 ? -1.772 1.277 -12.697 1.00 86.75 84 PHE A N 1
ATOM 662 C CA . PHE A 1 84 ? -0.472 1.523 -12.079 1.00 86.75 84 PHE A CA 1
ATOM 663 C C . PHE A 1 84 ? 0.675 1.126 -13.016 1.00 86.75 84 PHE A C 1
ATOM 665 O O . PHE A 1 84 ? 1.606 1.899 -13.200 1.00 86.75 84 PHE A O 1
ATOM 672 N N . VAL A 1 85 ? 0.574 -0.037 -13.669 1.00 85.19 85 VAL A N 1
ATOM 673 C CA . VAL A 1 85 ? 1.569 -0.495 -14.652 1.00 85.19 85 VAL A CA 1
ATOM 674 C C . VAL A 1 85 ? 1.622 0.435 -15.861 1.00 85.19 85 VAL A C 1
ATOM 676 O O . VAL A 1 85 ? 2.714 0.805 -16.272 1.00 85.19 85 VAL A O 1
ATOM 679 N N . LYS A 1 86 ? 0.471 0.869 -16.396 1.00 87.25 86 LYS A N 1
ATOM 680 C CA . LYS A 1 86 ? 0.443 1.842 -17.502 1.00 87.25 86 LYS A CA 1
ATOM 681 C C . LYS A 1 86 ? 1.190 3.128 -17.155 1.00 87.25 86 LYS A C 1
ATOM 683 O O . LYS A 1 86 ? 2.035 3.550 -17.927 1.00 87.25 86 LYS A O 1
ATOM 688 N N . GLN A 1 87 ? 0.958 3.677 -15.962 1.00 85.56 87 GLN A N 1
ATOM 689 C CA . GLN A 1 87 ? 1.678 4.866 -15.505 1.00 85.56 87 GLN A CA 1
ATOM 690 C C . GLN A 1 87 ? 3.185 4.656 -15.402 1.00 85.56 87 GLN A C 1
ATOM 692 O O . GLN A 1 87 ? 3.914 5.607 -15.598 1.00 85.56 87 GLN A O 1
ATOM 697 N N . ILE A 1 88 ? 3.658 3.449 -15.095 1.00 84.19 88 ILE A N 1
ATOM 698 C CA . ILE A 1 88 ? 5.099 3.169 -15.017 1.00 84.19 88 ILE A CA 1
ATOM 699 C C . ILE A 1 88 ? 5.727 3.061 -16.402 1.00 84.19 88 ILE A C 1
ATOM 701 O O . ILE A 1 88 ? 6.856 3.491 -16.582 1.00 84.19 88 ILE A O 1
ATOM 705 N N . VAL A 1 89 ? 5.012 2.466 -17.358 1.00 80.94 89 VAL A N 1
ATOM 706 C CA . VAL A 1 89 ? 5.494 2.290 -18.738 1.00 80.94 89 VAL A CA 1
ATOM 707 C C . VAL A 1 89 ? 5.450 3.605 -19.527 1.00 80.94 89 VAL A C 1
ATOM 709 O O . VAL A 1 89 ? 6.202 3.767 -20.479 1.00 80.94 89 VAL A O 1
ATOM 712 N N . GLU A 1 90 ? 4.566 4.528 -19.146 1.00 75.38 90 GLU A N 1
ATOM 713 C CA . GLU A 1 90 ? 4.444 5.862 -19.748 1.00 75.38 90 GLU A CA 1
ATOM 714 C C . GLU A 1 90 ? 5.389 6.918 -19.131 1.00 75.38 90 GLU A C 1
ATOM 716 O O . GLU A 1 90 ? 5.392 8.054 -19.605 1.00 75.38 90 GLU A O 1
ATOM 721 N N . ILE A 1 91 ? 6.165 6.573 -18.091 1.00 59.88 91 ILE A N 1
ATOM 722 C CA . ILE A 1 91 ? 7.245 7.419 -17.532 1.00 59.88 91 ILE A CA 1
ATOM 723 C C . ILE A 1 91 ? 8.508 7.262 -18.377 1.00 59.88 91 ILE A C 1
ATOM 725 O O . ILE A 1 91 ? 9.134 8.307 -18.663 1.00 59.88 91 ILE A O 1
#

pLDDT: mean 74.86, std 16.99, range [34.38, 89.75]

Sequence (91 aa):
MLLLLRLLFFHTHGQGVFFPVELQTLLPQTVYGKQQDADKGYNPVKKGAKSYHPLLAFASELKIVVHNRFRTGSAYTSNGILSFVKQIVEI

Foldseek 3Di:
DWPQPQDDDDDDDDDDDDFDKGKGWDAWAFDDDDDPLFDADDHPVDHRGTTWIKIWIARVVVRDTQDIDTHGRRDDPPPCPVVVVVVSVVD